Protein AF-X1RPN9-F1 (afdb_monomer_lite)

pLDDT: mean 81.53, std 13.85, range [35.47, 95.62]

Radius of gyration: 14.56 Å; chains: 1; bounding box: 34×38×38 Å

Secondary structure (DSSP, 8-state):
-HHHHHS-TTS------S-S---HHHHHHHHHHHHHH-SSS-HHHIIIIIHHHHHHHHHHHHHS---HHHHHHHHEEEEEETTEEEEEEE-TTS-EE--TTHHHHHHHHHTT--

Sequence (114 aa):
LDDRRWNTEGNYNFINFFREDLSNSEKILTHWICYITDRQMPFEVVWDKGGYIFSELVFEYTRRKISPQQVIENHYEGYPDKNKVRFRFKSSDNTTFASRYITDDYQNISCFSL

Structure (mmCIF, N/CA/C/O backbone):
data_AF-X1RPN9-F1
#
_entry.id   AF-X1RPN9-F1
#
loop_
_atom_site.group_PDB
_atom_site.id
_atom_site.type_symbol
_atom_site.label_atom_id
_atom_site.label_alt_id
_atom_site.label_comp_id
_atom_site.label_asym_id
_atom_site.label_entity_id
_atom_site.label_seq_id
_atom_site.pdbx_PDB_ins_code
_atom_site.Cartn_x
_atom_site.Cartn_y
_atom_site.Cartn_z
_atom_site.occupancy
_atom_site.B_iso_or_equiv
_atom_site.auth_seq_id
_atom_site.auth_comp_id
_atom_site.auth_asym_id
_atom_site.auth_atom_id
_atom_site.pdbx_PD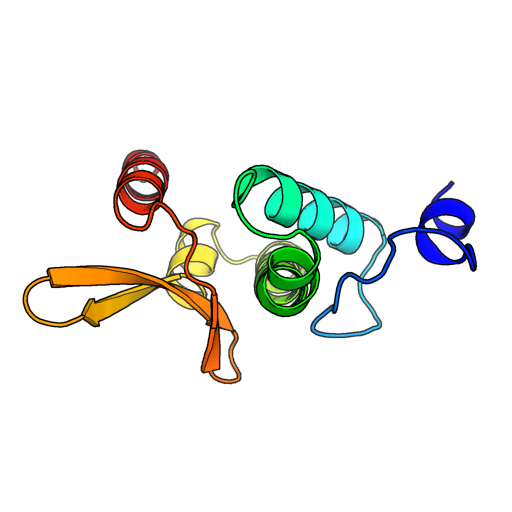B_model_num
ATOM 1 N N . LEU A 1 1 ? 18.510 -8.851 -13.598 1.00 76.38 1 LEU A N 1
ATOM 2 C CA . LEU A 1 1 ? 18.260 -9.169 -12.169 1.00 76.38 1 LEU A CA 1
ATOM 3 C C . LEU A 1 1 ? 16.761 -9.191 -11.895 1.00 76.38 1 LEU A C 1
ATOM 5 O O . LEU A 1 1 ? 16.277 -10.199 -11.400 1.00 76.38 1 LEU A O 1
ATOM 9 N N . ASP A 1 2 ? 16.037 -8.138 -12.280 1.00 79.56 2 ASP A N 1
ATOM 10 C CA . ASP A 1 2 ? 14.589 -8.040 -12.059 1.00 79.56 2 ASP A CA 1
ATOM 11 C C . ASP A 1 2 ? 13.763 -9.092 -12.807 1.00 79.56 2 ASP A C 1
ATOM 13 O O . ASP A 1 2 ? 12.870 -9.671 -12.203 1.00 79.56 2 ASP A O 1
ATOM 17 N N . ASP A 1 3 ? 14.106 -9.441 -14.053 1.00 77.88 3 ASP A N 1
ATOM 18 C CA . ASP A 1 3 ? 13.385 -10.505 -14.778 1.00 77.88 3 ASP A CA 1
ATOM 19 C C . ASP A 1 3 ? 13.422 -11.835 -14.025 1.00 77.88 3 ASP A C 1
ATOM 21 O O . ASP A 1 3 ? 12.417 -12.525 -13.911 1.00 77.88 3 ASP A O 1
ATOM 25 N N . ARG A 1 4 ? 14.575 -12.177 -13.435 1.00 77.75 4 ARG A N 1
ATOM 26 C CA . ARG A 1 4 ? 14.690 -13.368 -12.584 1.00 77.75 4 ARG A CA 1
ATOM 27 C C . ARG A 1 4 ? 13.949 -13.198 -11.265 1.00 77.75 4 ARG A C 1
ATOM 29 O O . ARG A 1 4 ? 13.407 -14.169 -10.749 1.00 77.75 4 ARG A O 1
ATOM 36 N N . ARG A 1 5 ? 13.930 -11.984 -10.708 1.00 77.38 5 ARG A N 1
ATOM 37 C CA . ARG A 1 5 ? 13.210 -11.703 -9.467 1.00 77.38 5 ARG A CA 1
ATOM 38 C C . ARG A 1 5 ? 11.722 -11.933 -9.656 1.00 77.38 5 ARG A C 1
ATOM 40 O O . ARG A 1 5 ? 11.164 -12.580 -8.791 1.00 77.38 5 ARG A O 1
ATOM 47 N 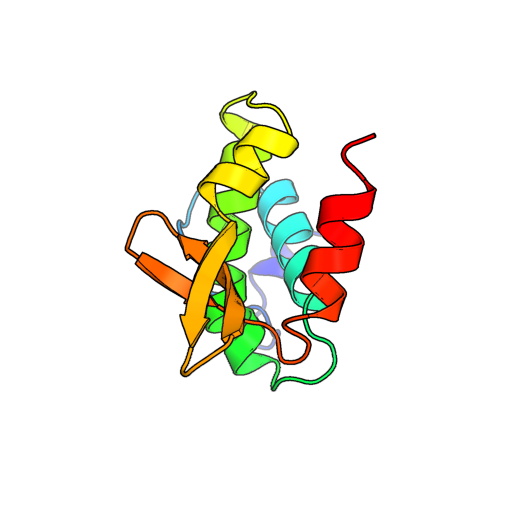N . TRP A 1 6 ? 11.123 -11.474 -10.756 1.00 78.25 6 TRP A N 1
ATOM 48 C CA . TRP A 1 6 ? 9.670 -11.479 -10.952 1.00 78.25 6 TRP A CA 1
ATOM 49 C C . TRP A 1 6 ? 9.131 -12.668 -11.758 1.00 78.25 6 TRP A C 1
ATOM 51 O O . TRP A 1 6 ? 8.026 -13.114 -11.475 1.00 78.25 6 TRP A O 1
ATOM 61 N N . ASN A 1 7 ? 9.907 -13.241 -12.686 1.00 72.19 7 ASN A N 1
ATOM 62 C CA . ASN A 1 7 ? 9.420 -14.233 -13.660 1.00 72.19 7 ASN A CA 1
ATOM 63 C C . ASN A 1 7 ? 9.925 -15.670 -13.403 1.00 72.19 7 ASN A C 1
ATOM 65 O O . ASN A 1 7 ? 10.138 -16.426 -14.347 1.00 72.19 7 ASN A O 1
ATOM 69 N N . THR A 1 8 ? 10.167 -16.057 -12.145 1.00 67.00 8 THR A N 1
ATOM 70 C CA . THR A 1 8 ? 10.614 -17.422 -11.801 1.00 67.00 8 THR A CA 1
ATOM 71 C C . THR A 1 8 ? 9.452 -18.253 -11.251 1.00 67.00 8 THR A C 1
ATOM 73 O O . THR A 1 8 ? 8.914 -17.917 -10.199 1.00 67.00 8 THR A O 1
ATOM 76 N N . GLU A 1 9 ? 9.125 -19.369 -11.913 1.00 56.97 9 GLU A N 1
ATOM 77 C CA . GLU A 1 9 ? 7.972 -20.257 -11.627 1.00 56.97 9 GLU A CA 1
ATOM 78 C C . GLU A 1 9 ? 7.992 -20.977 -10.261 1.00 56.97 9 GLU A C 1
ATOM 80 O O . GLU A 1 9 ? 7.055 -21.688 -9.920 1.00 56.97 9 GLU A O 1
ATOM 85 N N . GLY A 1 10 ? 9.030 -20.787 -9.446 1.00 54.53 10 GLY A N 1
ATOM 86 C CA . GLY A 1 10 ? 9.132 -21.374 -8.104 1.00 54.53 10 GLY A CA 1
ATOM 87 C C . GLY A 1 10 ? 9.362 -20.357 -6.994 1.00 54.53 10 GLY A C 1
ATOM 88 O O . GLY A 1 10 ? 9.644 -20.750 -5.865 1.00 54.53 10 GLY A O 1
ATOM 89 N N . ASN A 1 11 ? 9.324 -19.060 -7.308 1.00 53.38 11 ASN A N 1
ATOM 90 C CA . ASN A 1 11 ? 9.626 -18.036 -6.325 1.00 53.38 11 ASN A CA 1
ATOM 91 C C . ASN A 1 11 ? 8.352 -17.554 -5.634 1.00 53.38 11 ASN A C 1
ATOM 93 O O . ASN A 1 11 ? 7.271 -17.508 -6.216 1.00 53.38 11 ASN A O 1
ATOM 97 N N . TYR A 1 12 ? 8.535 -17.142 -4.391 1.00 53.88 12 TYR A N 1
ATOM 98 C CA . TYR A 1 12 ? 7.603 -16.485 -3.488 1.00 53.88 12 TYR A CA 1
ATOM 99 C C . TYR A 1 12 ? 7.103 -15.115 -4.034 1.00 53.88 12 TYR A C 1
ATOM 101 O O . TYR A 1 12 ? 6.973 -14.142 -3.313 1.00 53.88 12 TYR A O 1
ATOM 109 N N . ASN A 1 13 ? 6.829 -14.979 -5.330 1.00 60.91 13 ASN A N 1
ATOM 110 C CA . ASN A 1 13 ? 6.428 -13.727 -5.980 1.00 60.91 13 ASN A CA 1
ATOM 111 C C . ASN A 1 13 ? 4.918 -13.467 -5.920 1.00 60.91 13 ASN A C 1
ATOM 113 O O . ASN A 1 13 ? 4.394 -12.692 -6.713 1.00 60.91 13 ASN A O 1
ATOM 117 N N . PHE A 1 14 ? 4.215 -14.089 -4.975 1.00 73.81 14 PHE A N 1
ATOM 118 C CA . PHE A 1 14 ? 2.763 -13.999 -4.801 1.00 73.81 14 PHE A CA 1
ATOM 119 C C . PHE A 1 14 ? 2.295 -12.665 -4.204 1.00 73.81 14 PHE A C 1
ATOM 121 O O . PHE A 1 14 ? 1.231 -12.609 -3.594 1.00 73.81 14 PHE A O 1
ATOM 128 N N . ILE A 1 15 ? 3.082 -11.593 -4.336 1.00 85.94 15 ILE A N 1
ATOM 129 C CA . ILE A 1 15 ? 2.604 -10.275 -3.930 1.00 85.94 15 ILE A CA 1
ATOM 130 C C . ILE A 1 15 ? 1.468 -9.903 -4.873 1.00 85.94 15 ILE A C 1
ATOM 132 O O . ILE A 1 15 ? 1.665 -9.745 -6.078 1.00 85.94 15 ILE A O 1
ATOM 136 N N . ASN A 1 16 ? 0.279 -9.772 -4.302 1.00 91.06 16 ASN A N 1
ATOM 137 C CA . ASN A 1 16 ? -0.898 -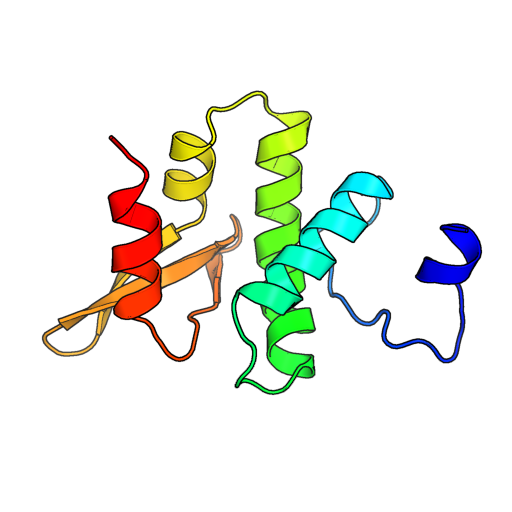9.311 -5.007 1.00 91.06 16 ASN A CA 1
ATOM 138 C C . ASN A 1 16 ? -0.762 -7.799 -5.198 1.00 91.06 16 ASN A C 1
ATOM 140 O O . ASN A 1 16 ? -0.998 -7.030 -4.276 1.00 91.06 16 ASN A O 1
ATOM 144 N N . PHE A 1 17 ? -0.283 -7.358 -6.356 1.00 93.56 17 PHE A N 1
ATOM 145 C CA . PHE A 1 17 ? -0.161 -5.932 -6.650 1.00 93.56 17 PHE A CA 1
ATOM 146 C C . PHE A 1 17 ? -1.518 -5.346 -7.050 1.00 93.56 17 PHE A C 1
ATOM 148 O O . PHE A 1 17 ? -2.266 -5.978 -7.789 1.00 93.56 17 PHE A O 1
ATOM 155 N N . PHE A 1 18 ? -1.803 -4.099 -6.664 1.00 94.88 18 PHE A N 1
ATOM 156 C CA . PHE A 1 18 ? -3.071 -3.447 -7.029 1.00 94.88 18 PHE A CA 1
ATOM 157 C C . PHE A 1 18 ? -3.237 -3.187 -8.535 1.00 94.88 18 PHE A C 1
ATOM 159 O O . PHE A 1 18 ? -4.337 -2.925 -9.018 1.00 94.88 18 PHE A O 1
ATOM 166 N N . ARG A 1 19 ? -2.127 -3.225 -9.280 1.00 93.44 19 ARG A N 1
ATOM 167 C CA . ARG A 1 19 ? -2.074 -3.087 -10.737 1.00 93.44 19 ARG A CA 1
ATOM 168 C C . ARG A 1 19 ? -0.830 -3.767 -11.302 1.00 93.44 19 ARG A C 1
ATOM 170 O O . ARG A 1 19 ? 0.160 -3.965 -10.599 1.00 93.44 19 ARG A O 1
ATOM 177 N N . GLU A 1 20 ? -0.855 -4.056 -12.598 1.00 90.62 20 GLU A N 1
ATOM 178 C CA . GLU A 1 20 ? 0.197 -4.834 -13.265 1.00 90.62 20 GLU A CA 1
ATOM 179 C C . GLU A 1 20 ? 1.378 -3.983 -13.774 1.00 90.62 20 GLU A C 1
ATOM 181 O O . GLU A 1 20 ? 2.526 -4.434 -13.758 1.00 90.62 20 GLU A O 1
ATOM 186 N N . ASP A 1 21 ? 1.140 -2.728 -14.172 1.00 93.50 21 ASP A N 1
ATOM 187 C CA . ASP A 1 21 ? 2.134 -1.818 -14.775 1.00 93.50 21 ASP A CA 1
ATOM 188 C C . ASP A 1 21 ? 2.989 -1.051 -13.746 1.00 93.50 21 ASP A C 1
ATOM 190 O O . ASP A 1 21 ? 3.386 0.105 -13.948 1.00 93.50 21 ASP A O 1
ATOM 194 N N . LEU A 1 22 ? 3.301 -1.704 -12.626 1.00 93.44 22 LEU A N 1
ATOM 195 C CA . LEU A 1 22 ? 4.281 -1.211 -11.664 1.00 93.44 22 LEU A CA 1
ATOM 196 C C . LEU A 1 22 ? 5.705 -1.428 -12.181 1.00 93.44 22 LEU A C 1
ATOM 198 O O . LEU A 1 22 ? 6.074 -2.506 -12.655 1.00 93.44 22 LEU A O 1
ATOM 202 N N . SER A 1 23 ? 6.527 -0.397 -12.036 1.00 94.12 23 SER A N 1
ATOM 203 C CA . SER A 1 23 ? 7.967 -0.449 -12.248 1.00 94.12 23 SER A CA 1
ATOM 204 C C . SER A 1 23 ? 8.635 -1.383 -11.240 1.00 94.12 23 SER A C 1
ATOM 206 O O . SER A 1 23 ? 8.124 -1.642 -10.147 1.00 94.12 23 SER A O 1
ATOM 208 N N . ASN A 1 24 ? 9.833 -1.859 -11.576 1.00 92.50 24 ASN A N 1
ATOM 209 C CA . ASN A 1 24 ? 10.595 -2.725 -10.677 1.00 92.50 24 ASN A CA 1
ATOM 210 C C . ASN A 1 24 ? 10.906 -2.038 -9.340 1.00 92.50 24 ASN A C 1
ATOM 212 O O . ASN A 1 24 ? 10.848 -2.693 -8.305 1.00 92.50 24 ASN A O 1
ATOM 216 N N . SER A 1 25 ? 11.173 -0.729 -9.344 1.00 93.56 25 SER A N 1
ATOM 217 C CA . SER A 1 25 ? 11.404 0.046 -8.121 1.00 93.56 25 SER A CA 1
ATOM 218 C C . SER A 1 25 ? 10.171 0.082 -7.217 1.00 93.56 25 SER A C 1
ATOM 220 O O . SER A 1 25 ? 10.302 -0.114 -6.011 1.00 93.56 25 SER A O 1
ATOM 222 N N . GLU A 1 26 ? 8.978 0.272 -7.792 1.00 94.81 26 GLU A N 1
ATOM 223 C CA . GLU A 1 26 ? 7.715 0.235 -7.043 1.00 94.81 26 GLU A CA 1
ATOM 224 C C . GLU A 1 26 ? 7.498 -1.159 -6.432 1.00 94.81 26 GLU A C 1
ATOM 226 O O . GLU A 1 26 ? 7.280 -1.277 -5.230 1.00 94.81 26 GLU A O 1
ATOM 231 N N . LYS A 1 27 ? 7.684 -2.226 -7.221 1.00 93.31 27 LYS A N 1
ATOM 232 C CA . LYS A 1 27 ? 7.553 -3.619 -6.756 1.00 93.31 27 LYS A CA 1
ATOM 233 C C . LYS A 1 27 ? 8.533 -3.967 -5.629 1.00 93.31 27 LYS A C 1
ATOM 235 O O . LYS A 1 27 ? 8.155 -4.619 -4.657 1.00 93.31 27 LYS A O 1
ATOM 240 N N . ILE A 1 28 ? 9.790 -3.524 -5.737 1.00 92.81 28 ILE A N 1
ATOM 241 C CA . ILE A 1 28 ? 10.810 -3.712 -4.691 1.00 92.81 28 ILE A CA 1
ATOM 242 C C . ILE A 1 28 ? 10.391 -2.995 -3.407 1.00 92.81 28 ILE A C 1
ATOM 244 O O . ILE A 1 28 ? 10.476 -3.581 -2.330 1.00 92.81 28 ILE A O 1
ATOM 248 N N . LEU A 1 29 ? 9.942 -1.742 -3.504 1.00 93.38 29 LEU A N 1
ATOM 249 C CA . LEU A 1 29 ? 9.547 -0.975 -2.327 1.00 93.38 29 LEU A CA 1
ATOM 250 C C . LEU A 1 29 ? 8.317 -1.588 -1.645 1.00 93.38 29 LEU A C 1
ATOM 252 O O . LEU A 1 29 ? 8.324 -1.737 -0.426 1.00 93.38 29 LEU A O 1
ATOM 256 N N . THR A 1 30 ? 7.315 -2.037 -2.408 1.00 93.50 30 THR A N 1
ATOM 257 C CA . THR A 1 30 ? 6.171 -2.790 -1.866 1.00 93.50 30 THR A CA 1
ATOM 258 C C . THR A 1 30 ? 6.623 -4.029 -1.100 1.00 93.50 30 THR A C 1
ATOM 260 O O . THR A 1 30 ? 6.157 -4.256 0.015 1.00 93.50 30 THR A O 1
ATOM 263 N N . HIS A 1 31 ? 7.546 -4.813 -1.665 1.00 90.00 31 HIS A N 1
ATOM 264 C CA . HIS A 1 31 ? 8.081 -6.004 -1.008 1.00 90.00 31 HIS A CA 1
ATOM 265 C C . HIS A 1 31 ? 8.742 -5.662 0.336 1.00 90.00 31 HIS A C 1
ATOM 267 O O . HIS A 1 31 ? 8.483 -6.323 1.341 1.00 90.00 31 HIS A O 1
ATOM 273 N N . TRP A 1 32 ? 9.549 -4.597 0.379 1.00 89.94 32 TRP A N 1
ATOM 274 C CA . TRP A 1 32 ? 10.184 -4.135 1.615 1.00 89.94 32 TRP A CA 1
ATOM 275 C C . TRP A 1 32 ? 9.183 -3.646 2.656 1.00 89.94 32 TRP A C 1
ATOM 277 O O . TRP A 1 32 ? 9.336 -3.979 3.829 1.00 89.94 32 TRP A O 1
ATOM 287 N N . ILE A 1 33 ? 8.155 -2.897 2.247 1.00 89.06 33 ILE A N 1
ATOM 288 C CA . ILE A 1 33 ? 7.105 -2.448 3.166 1.00 89.06 33 ILE A CA 1
ATOM 289 C C . ILE A 1 33 ? 6.382 -3.669 3.737 1.00 89.06 33 ILE A C 1
ATOM 291 O O . ILE A 1 33 ? 6.367 -3.826 4.951 1.00 89.06 33 ILE A O 1
ATOM 295 N N . CYS A 1 34 ? 5.919 -4.604 2.898 1.00 87.50 34 CYS A N 1
ATOM 296 C CA . CYS A 1 34 ? 5.311 -5.859 3.361 1.00 87.50 34 CYS A CA 1
ATOM 297 C C . CYS A 1 34 ? 6.188 -6.580 4.397 1.00 87.50 34 CYS A C 1
ATOM 299 O O . CYS A 1 34 ? 5.701 -7.021 5.433 1.00 87.50 34 CYS A O 1
ATOM 301 N N . TYR A 1 35 ? 7.492 -6.678 4.131 1.00 84.12 35 TYR A N 1
ATOM 302 C CA . TYR A 1 35 ? 8.439 -7.347 5.018 1.00 84.12 35 TYR A CA 1
ATOM 303 C C . TYR A 1 35 ? 8.608 -6.646 6.378 1.00 84.12 35 TYR A C 1
ATOM 305 O O . TYR A 1 35 ? 8.759 -7.312 7.403 1.00 84.12 35 TYR A O 1
ATOM 313 N N . ILE A 1 36 ? 8.602 -5.310 6.405 1.00 81.00 36 ILE A N 1
ATOM 314 C CA . ILE A 1 36 ? 8.804 -4.528 7.633 1.00 81.00 36 ILE A CA 1
ATOM 315 C C . ILE A 1 36 ? 7.512 -4.431 8.451 1.00 81.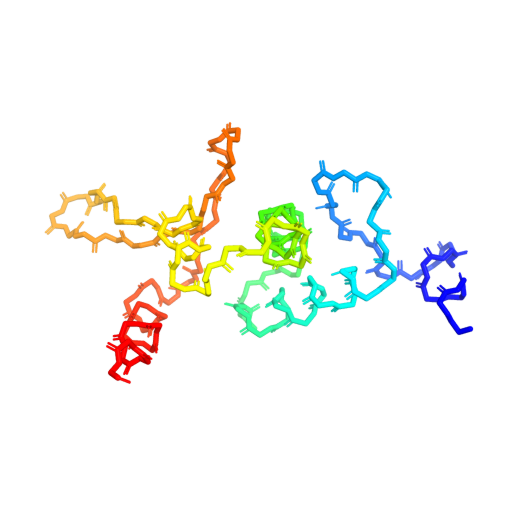00 36 ILE A C 1
ATOM 317 O O . ILE A 1 36 ? 7.574 -4.536 9.677 1.00 81.00 36 ILE A O 1
ATOM 321 N N . THR A 1 37 ? 6.361 -4.238 7.799 1.00 74.25 37 THR A N 1
ATOM 322 C CA . THR A 1 37 ? 5.096 -3.913 8.473 1.00 74.25 37 THR A CA 1
ATOM 323 C C . THR A 1 37 ? 4.488 -5.095 9.223 1.00 74.25 37 THR A C 1
ATOM 325 O O . THR A 1 37 ? 3.701 -4.874 10.138 1.00 74.25 37 THR A O 1
ATOM 328 N N . ASP A 1 38 ? 4.846 -6.346 8.909 1.00 66.31 38 ASP A N 1
ATOM 329 C CA . ASP A 1 38 ? 4.343 -7.464 9.709 1.00 66.31 38 ASP A CA 1
ATOM 330 C C . ASP A 1 38 ? 5.227 -8.722 9.677 1.00 66.31 38 ASP A C 1
ATOM 332 O O . ASP A 1 38 ? 5.038 -9.644 8.886 1.00 66.31 38 ASP A O 1
ATOM 336 N N . ARG A 1 39 ? 6.192 -8.782 10.605 1.00 59.69 39 ARG A N 1
ATOM 337 C CA . ARG A 1 39 ? 7.071 -9.950 10.815 1.00 59.69 39 ARG A CA 1
ATOM 338 C C . ARG A 1 39 ? 6.431 -11.079 11.639 1.00 59.69 39 ARG A C 1
ATOM 340 O O . ARG A 1 39 ? 7.127 -12.033 11.978 1.00 59.69 39 ARG A O 1
ATOM 347 N N . GLN A 1 40 ? 5.158 -10.967 12.030 1.00 64.38 40 GLN A N 1
ATOM 348 C CA . GLN A 1 40 ? 4.499 -11.943 12.912 1.00 64.38 40 GLN A CA 1
ATOM 349 C C . GLN A 1 40 ? 3.160 -12.484 12.386 1.00 64.38 40 GLN A C 1
ATOM 351 O O . GLN A 1 40 ? 2.565 -13.350 13.040 1.00 64.38 40 GLN A O 1
ATOM 356 N N . MET A 1 41 ? 2.683 -12.014 11.232 1.00 70.62 41 MET A N 1
ATOM 357 C CA . MET A 1 41 ? 1.568 -12.614 10.500 1.00 70.62 41 MET A CA 1
ATOM 358 C C . MET A 1 41 ? 2.038 -13.580 9.404 1.00 70.62 41 MET A C 1
ATOM 360 O O . MET A 1 41 ? 3.164 -13.457 8.921 1.00 70.62 41 MET A O 1
ATOM 364 N N . PRO A 1 42 ? 1.194 -14.558 9.011 1.00 75.62 42 PRO A N 1
ATOM 365 C CA . PRO A 1 42 ? 1.497 -15.437 7.887 1.00 75.62 42 PRO A CA 1
ATOM 366 C C . PRO A 1 42 ? 1.796 -14.609 6.638 1.00 75.62 42 PRO A C 1
ATOM 368 O O . PRO A 1 42 ? 1.046 -13.679 6.320 1.00 75.62 42 PRO A O 1
ATOM 371 N N . PHE A 1 43 ? 2.892 -14.935 5.952 1.00 76.38 43 PHE A N 1
ATOM 372 C CA . PHE A 1 43 ? 3.373 -14.153 4.813 1.00 76.38 43 PHE A CA 1
ATOM 373 C C . PHE A 1 43 ? 2.303 -14.037 3.723 1.00 76.38 43 PHE A C 1
ATOM 375 O O . PHE A 1 43 ? 2.197 -12.996 3.087 1.00 76.38 43 PHE A O 1
ATOM 382 N N . GLU A 1 44 ? 1.460 -15.059 3.567 1.00 77.81 44 GLU A N 1
ATOM 383 C CA . GLU A 1 44 ? 0.360 -15.095 2.611 1.00 77.81 44 GLU A CA 1
ATOM 384 C C . GLU A 1 44 ? -0.630 -13.953 2.852 1.00 77.81 44 GLU A C 1
ATOM 386 O O . GLU A 1 44 ? -1.061 -13.300 1.910 1.00 77.81 44 GLU A O 1
ATOM 391 N N . VAL A 1 45 ? -0.954 -13.655 4.115 1.00 79.88 45 VAL A N 1
ATOM 392 C CA . VAL A 1 45 ? -1.897 -12.581 4.466 1.00 79.88 45 VAL A CA 1
ATOM 393 C C . VAL A 1 45 ? -1.288 -11.214 4.179 1.00 79.88 45 VAL A C 1
ATOM 395 O O . VAL A 1 45 ? -1.965 -10.319 3.669 1.00 79.88 45 VAL A O 1
ATOM 398 N N . VAL A 1 46 ? -0.011 -11.048 4.520 1.00 83.81 46 VAL A N 1
ATOM 399 C CA . VAL A 1 46 ? 0.707 -9.786 4.335 1.00 83.81 46 VAL A CA 1
ATOM 400 C C . VAL A 1 46 ? 0.928 -9.515 2.853 1.00 83.81 46 VAL A C 1
ATOM 402 O O . VAL A 1 46 ? 0.767 -8.388 2.408 1.00 83.81 46 VAL A O 1
ATOM 405 N N . TRP A 1 47 ? 1.268 -10.527 2.066 1.00 87.56 47 TRP A N 1
ATOM 406 C CA . TRP A 1 47 ? 1.567 -10.354 0.648 1.00 87.56 47 TRP A CA 1
ATOM 407 C C . TRP A 1 47 ? 0.332 -10.302 -0.238 1.00 87.56 47 TRP A C 1
ATOM 409 O O . TRP A 1 47 ? 0.379 -9.645 -1.274 1.00 87.56 47 TRP A O 1
ATOM 419 N N . ASP A 1 48 ? -0.770 -10.923 0.178 1.00 87.75 48 ASP A N 1
ATOM 420 C CA . ASP A 1 48 ? -2.056 -10.761 -0.491 1.00 87.75 48 ASP A CA 1
ATOM 421 C C . ASP A 1 48 ? -2.660 -9.382 -0.171 1.00 87.75 48 ASP A C 1
ATOM 423 O O . ASP A 1 48 ? -2.739 -8.500 -1.023 1.00 87.75 48 ASP A O 1
ATOM 427 N N . LYS A 1 49 ? -3.007 -9.120 1.094 1.00 88.69 49 LYS A N 1
ATOM 428 C CA . LYS A 1 49 ? -3.708 -7.876 1.458 1.00 88.69 49 LYS A CA 1
ATOM 429 C C . LYS A 1 49 ? -2.780 -6.674 1.582 1.00 88.69 49 LYS A C 1
ATOM 431 O O . LYS A 1 49 ? -3.095 -5.593 1.091 1.00 88.69 49 LYS A O 1
ATOM 436 N N . GLY A 1 50 ? -1.651 -6.848 2.266 1.00 89.62 50 GLY A N 1
ATOM 437 C CA . GLY A 1 50 ? -0.653 -5.790 2.418 1.00 89.62 50 GLY A CA 1
ATOM 438 C C . GLY A 1 50 ? 0.024 -5.475 1.086 1.00 89.62 50 GLY A C 1
ATOM 439 O O . GLY A 1 50 ? 0.159 -4.307 0.749 1.00 89.62 50 GLY A O 1
ATOM 440 N N . GLY A 1 51 ? 0.352 -6.488 0.281 1.00 92.12 51 GLY A N 1
ATOM 441 C CA . GLY A 1 51 ? 0.879 -6.307 -1.074 1.00 9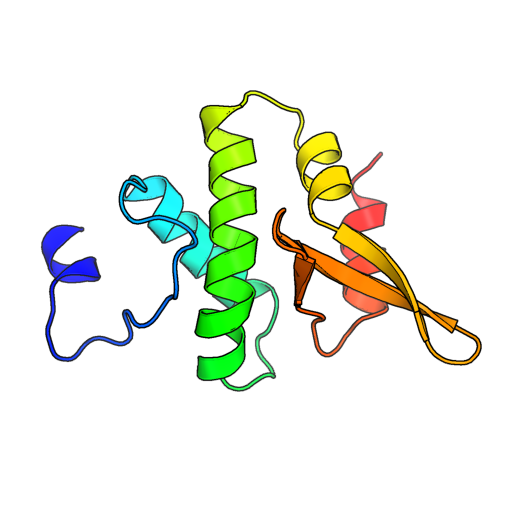2.12 51 GLY A CA 1
ATOM 442 C C . GLY A 1 51 ? 0.014 -5.382 -1.922 1.00 92.12 51 GLY A C 1
ATOM 443 O O . GLY A 1 51 ? 0.524 -4.427 -2.516 1.00 92.12 51 GLY A O 1
ATOM 444 N N . TYR A 1 52 ? -1.299 -5.604 -1.889 1.00 93.88 52 TYR A N 1
ATOM 445 C CA . TYR A 1 52 ? -2.254 -4.818 -2.658 1.00 93.88 52 TYR A CA 1
ATOM 446 C C . TYR A 1 52 ? -2.278 -3.368 -2.172 1.00 93.88 52 TYR A C 1
ATOM 448 O O . TYR A 1 52 ? -1.982 -2.443 -2.925 1.00 93.88 52 TYR A O 1
ATOM 456 N N . ILE A 1 53 ? -2.503 -3.160 -0.875 1.0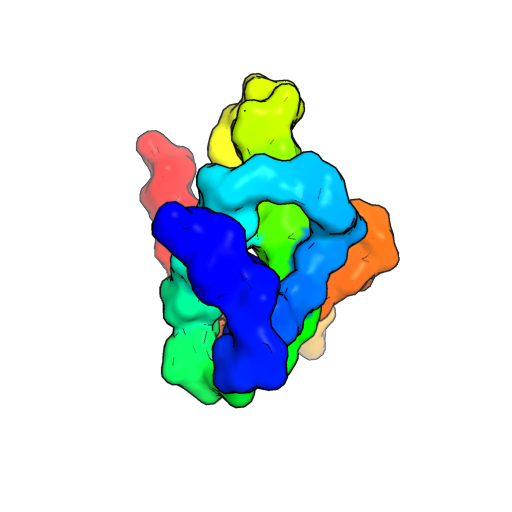0 94.19 53 ILE A N 1
ATOM 457 C CA . ILE A 1 53 ? -2.619 -1.812 -0.305 1.00 94.19 53 ILE A CA 1
ATOM 458 C C . ILE A 1 53 ? -1.296 -1.035 -0.393 1.00 94.19 53 ILE A C 1
ATOM 460 O O . ILE A 1 53 ? -1.275 0.133 -0.779 1.00 94.19 53 ILE A O 1
ATOM 464 N N . PHE A 1 54 ? -0.168 -1.668 -0.063 1.00 94.06 54 PHE A N 1
ATOM 465 C CA . PHE A 1 54 ? 1.136 -1.005 -0.065 1.00 94.06 54 PHE A CA 1
ATOM 466 C C . PHE A 1 54 ? 1.647 -0.720 -1.473 1.00 94.06 54 PHE A C 1
ATOM 468 O O . PHE A 1 54 ? 2.405 0.230 -1.657 1.00 94.06 54 PHE A O 1
ATOM 475 N N . SER A 1 55 ? 1.255 -1.503 -2.478 1.00 95.44 55 SER A N 1
ATOM 476 C CA . SER A 1 55 ? 1.596 -1.168 -3.861 1.00 95.44 55 SER A CA 1
ATOM 477 C C . SER A 1 55 ? 0.840 0.049 -4.374 1.00 95.44 55 SER A C 1
ATOM 479 O O . SER A 1 55 ? 1.445 0.859 -5.077 1.00 95.44 55 SER A O 1
ATOM 481 N N . GLU A 1 56 ? -0.415 0.245 -3.960 1.00 95.62 56 GLU A N 1
ATOM 482 C CA . GLU A 1 56 ? -1.145 1.484 -4.244 1.00 95.62 56 GLU A CA 1
ATOM 483 C C . GLU A 1 56 ? -0.479 2.686 -3.568 1.00 95.62 56 GLU A C 1
ATOM 485 O O . GLU A 1 56 ? -0.156 3.666 -4.239 1.00 95.62 56 GLU A O 1
ATOM 490 N N . LEU A 1 57 ? -0.160 2.560 -2.278 1.00 94.69 57 LEU A N 1
ATOM 491 C CA . LEU A 1 57 ? 0.556 3.580 -1.509 1.00 94.69 57 LEU A CA 1
ATOM 492 C C . LEU A 1 57 ? 1.865 3.997 -2.198 1.00 94.69 57 LEU A C 1
ATOM 494 O O . LEU A 1 57 ? 2.139 5.183 -2.395 1.00 94.69 57 LEU A O 1
ATOM 498 N N . VAL A 1 58 ? 2.679 3.018 -2.600 1.00 95.00 58 VAL A N 1
ATOM 499 C CA . VAL A 1 58 ? 3.957 3.252 -3.288 1.00 95.00 58 VAL A CA 1
ATOM 500 C C . VAL A 1 58 ? 3.756 3.928 -4.642 1.00 95.00 58 VAL A C 1
ATOM 502 O O . VAL A 1 58 ? 4.526 4.822 -5.005 1.00 95.00 58 VAL A O 1
ATOM 505 N N . PHE A 1 59 ? 2.731 3.538 -5.393 1.00 94.94 59 PHE A N 1
ATOM 506 C CA . PHE A 1 59 ? 2.400 4.179 -6.659 1.00 94.94 59 PHE A CA 1
ATOM 507 C C . PHE A 1 59 ? 1.992 5.643 -6.463 1.00 94.94 59 PHE A C 1
ATOM 509 O O . PHE A 1 59 ? 2.455 6.513 -7.204 1.00 94.94 59 PHE A O 1
ATOM 516 N N . GLU A 1 60 ? 1.169 5.949 -5.455 1.00 93.06 60 GLU A N 1
ATOM 517 C CA . GLU A 1 60 ? 0.806 7.334 -5.148 1.00 93.06 60 GLU A CA 1
ATOM 518 C C . GLU A 1 60 ? 2.039 8.160 -4.783 1.00 93.06 60 GLU A C 1
ATOM 520 O O . GLU A 1 60 ? 2.264 9.229 -5.357 1.00 93.06 60 GLU A O 1
ATOM 525 N N . TYR A 1 61 ? 2.880 7.628 -3.896 1.00 92.56 61 TYR A N 1
ATOM 526 C CA . TYR A 1 61 ? 4.108 8.284 -3.464 1.00 92.56 61 TYR A CA 1
ATOM 527 C C . TYR A 1 61 ? 5.057 8.578 -4.634 1.00 92.56 61 TYR A C 1
ATOM 529 O O . TYR A 1 61 ? 5.549 9.696 -4.787 1.00 92.56 61 TYR A O 1
ATOM 537 N N . THR A 1 62 ? 5.301 7.586 -5.492 1.00 92.12 62 THR A N 1
ATOM 538 C CA . THR A 1 62 ? 6.295 7.700 -6.569 1.00 92.12 62 THR A CA 1
ATOM 539 C C . THR A 1 62 ? 5.786 8.468 -7.788 1.00 92.12 62 THR A C 1
ATOM 541 O O . THR A 1 62 ? 6.581 9.140 -8.449 1.00 92.12 62 THR A O 1
ATOM 544 N N . ARG A 1 63 ? 4.481 8.411 -8.100 1.00 90.56 63 ARG A N 1
ATOM 545 C CA . ARG A 1 63 ? 3.932 8.996 -9.338 1.00 90.56 63 ARG A CA 1
ATOM 546 C C . ARG A 1 63 ? 3.108 10.263 -9.143 1.00 90.56 63 ARG A C 1
ATOM 548 O O . ARG A 1 63 ? 3.103 11.101 -10.044 1.00 90.56 63 ARG A O 1
ATOM 555 N N . ARG A 1 64 ? 2.417 10.442 -8.010 1.00 83.50 64 ARG A N 1
ATOM 556 C CA . ARG A 1 64 ? 1.506 11.590 -7.809 1.00 83.50 64 ARG A CA 1
ATOM 557 C C . ARG A 1 64 ? 2.192 12.838 -7.246 1.00 83.50 64 ARG A C 1
ATOM 559 O O . ARG A 1 64 ? 1.546 13.877 -7.164 1.00 83.50 64 ARG A O 1
ATOM 566 N N . LYS A 1 65 ? 3.492 12.772 -6.915 1.00 78.00 65 LYS A N 1
ATOM 567 C CA . LYS A 1 65 ? 4.280 13.879 -6.322 1.00 78.00 65 LYS A CA 1
ATOM 568 C C . LYS A 1 65 ? 3.605 14.512 -5.093 1.00 78.00 65 LYS A C 1
ATOM 570 O O . LYS A 1 65 ? 3.771 15.703 -4.839 1.00 78.00 65 LYS A O 1
ATOM 575 N N . ILE A 1 66 ? 2.832 13.722 -4.355 1.00 86.06 66 ILE A N 1
ATOM 576 C CA . ILE A 1 66 ? 2.219 14.142 -3.095 1.00 86.06 66 ILE A CA 1
ATOM 577 C C . ILE A 1 66 ? 3.216 13.966 -1.949 1.00 86.06 66 ILE A C 1
ATOM 579 O O . ILE A 1 66 ? 4.175 13.196 -2.055 1.00 86.06 66 ILE A O 1
ATOM 583 N N . SER A 1 67 ? 3.026 14.714 -0.862 1.00 89.62 67 SER A N 1
ATOM 584 C CA . SER A 1 67 ? 3.920 14.615 0.291 1.00 89.62 67 SER A CA 1
ATOM 585 C C . SER A 1 67 ? 3.782 13.240 0.961 1.00 89.62 67 SER A C 1
ATOM 587 O O . SER A 1 67 ? 2.695 12.656 0.930 1.00 89.62 67 SER A O 1
ATOM 589 N N . PRO A 1 68 ? 4.840 12.721 1.615 1.00 87.50 68 PRO A N 1
ATOM 590 C CA . PRO A 1 68 ? 4.739 11.490 2.398 1.00 87.50 68 PRO A CA 1
ATOM 591 C C . PRO A 1 68 ? 3.577 11.519 3.395 1.00 87.50 68 PRO A C 1
ATOM 593 O O . PRO A 1 68 ? 2.865 10.534 3.537 1.00 87.50 68 PRO A O 1
ATOM 596 N N . GLN A 1 69 ? 3.339 12.664 4.038 1.00 88.62 69 GLN A N 1
ATOM 597 C CA . GLN A 1 69 ? 2.232 12.824 4.976 1.00 88.62 69 GLN A CA 1
ATOM 598 C C . GLN A 1 69 ? 0.871 12.635 4.297 1.00 88.62 69 GLN A C 1
ATOM 600 O O . GLN A 1 69 ? 0.038 11.891 4.802 1.00 88.62 69 GLN A O 1
ATOM 605 N N . GLN A 1 70 ? 0.669 13.236 3.124 1.00 90.62 70 GLN A N 1
ATOM 606 C CA . GLN A 1 70 ? -0.588 13.112 2.390 1.00 90.62 70 GLN A CA 1
ATOM 607 C C . GLN A 1 70 ? -0.828 11.675 1.898 1.00 90.62 70 GLN A C 1
ATOM 609 O O . GLN A 1 70 ? -1.957 11.197 1.921 1.00 90.62 70 GLN A O 1
ATOM 614 N N . VAL A 1 71 ? 0.235 10.953 1.516 1.00 91.56 71 VAL A N 1
ATOM 615 C CA . VAL A 1 71 ? 0.157 9.512 1.212 1.00 91.56 71 VAL A CA 1
ATOM 616 C C . VAL A 1 71 ? -0.355 8.734 2.429 1.00 91.56 71 VAL A C 1
ATOM 618 O O . VAL A 1 71 ? -1.250 7.902 2.301 1.00 91.56 71 VAL A O 1
ATOM 621 N N . ILE A 1 72 ? 0.189 9.005 3.619 1.00 89.62 72 ILE A N 1
ATOM 622 C CA . ILE A 1 72 ? -0.245 8.336 4.851 1.00 89.62 72 ILE A CA 1
ATOM 623 C C . ILE A 1 72 ? -1.699 8.685 5.182 1.00 89.62 72 ILE A C 1
ATOM 625 O O . ILE A 1 72 ? -2.466 7.782 5.487 1.00 89.62 72 ILE A O 1
ATOM 629 N N . GLU A 1 73 ? -2.113 9.946 5.064 1.00 90.31 73 GLU A N 1
ATOM 630 C CA . GLU A 1 73 ? -3.503 10.368 5.304 1.00 90.31 73 GLU A CA 1
ATOM 631 C C . GLU A 1 73 ? -4.503 9.689 4.349 1.00 90.31 73 GLU A C 1
ATOM 633 O O . GLU A 1 73 ? -5.614 9.339 4.753 1.00 90.31 73 GLU A O 1
ATOM 638 N N . ASN A 1 74 ? -4.101 9.437 3.099 1.00 91.88 74 ASN A N 1
ATOM 639 C CA . ASN A 1 74 ? -4.919 8.711 2.126 1.00 91.88 74 ASN A CA 1
ATOM 640 C C . ASN A 1 74 ? -5.043 7.217 2.458 1.00 91.88 74 ASN A C 1
ATOM 642 O O . ASN A 1 74 ? -6.098 6.619 2.237 1.00 91.88 74 ASN A O 1
ATOM 646 N N . HIS A 1 75 ? -3.973 6.613 2.978 1.00 92.12 75 HIS A N 1
ATOM 647 C CA . HIS A 1 75 ? -3.841 5.160 3.093 1.00 92.12 75 HIS A CA 1
ATOM 648 C C . HIS A 1 75 ? -3.900 4.616 4.515 1.00 92.12 75 HIS A C 1
ATOM 650 O O . HIS A 1 75 ? -3.890 3.401 4.682 1.00 92.12 75 HIS A O 1
ATOM 656 N N . TYR A 1 76 ? -3.962 5.456 5.541 1.00 90.25 76 TYR A N 1
ATOM 657 C CA . TYR A 1 76 ? -3.961 5.035 6.935 1.00 90.25 76 TYR A CA 1
ATOM 658 C C . TYR A 1 76 ? -5.066 5.752 7.697 1.00 90.25 76 TYR A C 1
ATOM 660 O O . TYR A 1 76 ? -5.176 6.974 7.670 1.00 90.25 76 TYR A O 1
ATOM 668 N N . GLU A 1 77 ? -5.913 4.986 8.376 1.00 90.38 77 GLU A N 1
ATOM 669 C CA . GLU A 1 77 ? -7.071 5.541 9.065 1.00 90.38 77 GLU A CA 1
ATOM 670 C C . GLU A 1 77 ? -7.269 4.947 10.453 1.00 90.38 77 GLU A C 1
ATOM 672 O O . GLU A 1 77 ? -6.976 3.776 10.713 1.00 90.38 77 GLU A O 1
ATOM 677 N N . GLY A 1 78 ? -7.824 5.778 11.335 1.00 89.56 78 GLY A N 1
ATOM 678 C CA . GLY A 1 78 ? -8.425 5.333 12.581 1.00 89.56 78 GLY A CA 1
ATOM 679 C C . GLY A 1 78 ? -9.845 4.821 12.338 1.00 89.56 78 GLY A C 1
ATOM 680 O O . GLY A 1 78 ? -10.622 5.450 11.624 1.00 89.56 78 GLY A O 1
ATOM 681 N N . TYR A 1 79 ? -10.210 3.706 12.961 1.00 86.25 79 TYR A N 1
ATOM 682 C CA . TYR A 1 79 ? -11.561 3.157 12.950 1.00 86.25 79 TYR A CA 1
ATOM 683 C C . TYR A 1 79 ? -11.986 2.746 14.368 1.00 86.25 79 TYR A C 1
ATOM 685 O O . TYR A 1 79 ? -11.146 2.333 15.178 1.00 86.25 79 TYR A O 1
ATOM 693 N N . PRO A 1 80 ? -13.281 2.863 14.706 1.00 88.19 80 PRO A N 1
ATOM 694 C CA . PRO A 1 80 ? -13.779 2.403 15.993 1.00 88.19 80 PRO A CA 1
ATOM 695 C C . PRO A 1 80 ? -13.788 0.869 16.039 1.00 88.19 80 PRO A C 1
ATOM 697 O O . PRO A 1 80 ? -14.391 0.218 15.188 1.00 88.19 80 PRO A O 1
ATOM 700 N N . ASP A 1 81 ? -13.161 0.288 17.063 1.00 84.62 81 ASP A N 1
ATOM 701 C CA . ASP A 1 81 ? -13.319 -1.121 17.424 1.00 84.62 81 ASP A CA 1
ATOM 702 C C . ASP A 1 81 ? -13.677 -1.230 18.905 1.00 84.62 81 ASP A C 1
ATOM 704 O O . ASP A 1 81 ? -12.869 -0.958 19.804 1.00 84.62 81 ASP A O 1
ATOM 708 N N . LYS A 1 82 ? -14.920 -1.642 19.162 1.00 85.69 82 LYS A N 1
ATOM 709 C CA . LYS A 1 82 ? -15.514 -1.686 20.503 1.00 85.69 82 LYS A CA 1
ATOM 710 C C . LYS A 1 82 ? -15.434 -0.302 21.167 1.00 85.69 82 LYS A C 1
ATOM 712 O O . LYS A 1 82 ? -16.119 0.617 20.738 1.00 85.69 82 LYS A O 1
ATOM 717 N N . ASN A 1 83 ? -14.571 -0.152 22.175 1.00 87.00 83 ASN A N 1
ATOM 718 C CA . ASN A 1 83 ? -14.395 1.070 22.970 1.00 87.00 83 ASN A CA 1
ATOM 719 C C . ASN A 1 83 ? -13.022 1.729 22.745 1.00 87.00 83 ASN A C 1
ATOM 721 O O . ASN A 1 83 ? -12.560 2.493 23.591 1.00 87.00 83 ASN A O 1
ATOM 725 N N . LYS A 1 84 ? -12.316 1.377 21.665 1.00 85.62 84 LYS A N 1
ATOM 726 C CA . LYS A 1 84 ? -10.990 1.918 21.345 1.00 85.62 84 LYS A CA 1
ATOM 727 C C . LYS A 1 84 ? -10.934 2.336 19.880 1.00 85.62 84 LYS A C 1
ATOM 729 O O . LYS A 1 84 ? -11.564 1.714 19.029 1.00 85.62 84 LYS A O 1
ATOM 734 N N . VAL A 1 85 ? -10.143 3.364 19.589 1.00 85.06 85 VAL A N 1
ATOM 735 C CA . VAL A 1 85 ? -9.738 3.661 18.213 1.00 85.06 85 VAL A CA 1
ATOM 736 C C . VAL A 1 85 ? -8.592 2.722 17.861 1.00 85.06 85 VAL A C 1
ATOM 738 O O . VAL A 1 85 ? -7.624 2.597 18.613 1.00 85.06 85 VAL A O 1
ATOM 741 N N . ARG A 1 86 ? -8.740 2.024 16.742 1.00 84.12 86 ARG A N 1
ATOM 742 C CA . ARG A 1 86 ? -7.717 1.182 16.129 1.00 84.12 86 ARG A CA 1
ATOM 743 C C . ARG A 1 86 ? -7.293 1.798 14.812 1.00 84.12 86 ARG A C 1
ATOM 745 O O . ARG A 1 86 ? -8.037 2.584 14.245 1.00 84.12 86 ARG A O 1
ATOM 752 N N . PHE A 1 87 ? -6.128 1.417 14.319 1.00 85.31 87 PHE A N 1
ATOM 753 C CA . PHE A 1 87 ? -5.596 1.924 13.064 1.00 85.31 87 PHE A CA 1
ATOM 754 C C . PHE A 1 87 ? -5.399 0.803 12.053 1.00 85.31 87 PHE A C 1
ATOM 756 O O . PHE A 1 87 ? -5.174 -0.355 12.417 1.00 85.31 87 PHE A O 1
ATOM 763 N N . ARG A 1 88 ? -5.545 1.136 10.775 1.00 88.69 88 ARG A N 1
ATOM 764 C CA . ARG A 1 88 ? -5.371 0.202 9.664 1.00 88.69 88 ARG A CA 1
ATOM 765 C C . ARG A 1 88 ? -4.944 0.941 8.411 1.00 88.69 88 ARG A C 1
ATOM 767 O O . ARG A 1 88 ? -5.277 2.109 8.230 1.00 88.69 88 ARG A O 1
ATOM 774 N N . PHE A 1 89 ? -4.276 0.216 7.530 1.00 91.50 89 PHE A N 1
ATOM 775 C CA . PHE A 1 89 ? -4.084 0.634 6.157 1.00 91.50 89 PHE A CA 1
ATOM 776 C C . PHE A 1 89 ? -5.341 0.372 5.330 1.00 91.50 89 PHE A C 1
ATOM 778 O O . PHE A 1 89 ? -6.073 -0.592 5.589 1.00 91.50 89 PHE A O 1
ATOM 785 N N . LYS A 1 90 ? -5.567 1.215 4.325 1.00 94.31 90 LYS A N 1
ATOM 786 C CA . LYS A 1 90 ? -6.657 1.105 3.362 1.00 94.31 90 LYS A CA 1
ATOM 787 C C . LYS A 1 90 ? -6.200 1.395 1.936 1.00 94.31 90 LYS A C 1
ATOM 789 O O . LYS A 1 90 ? -5.264 2.163 1.710 1.00 94.31 90 LYS A O 1
ATOM 794 N N . SER A 1 91 ? -6.908 0.789 0.996 1.00 94.50 91 SER A N 1
ATOM 795 C CA . SER A 1 91 ? -6.846 1.090 -0.430 1.00 94.50 91 SER A CA 1
ATOM 796 C C . SER A 1 91 ? -8.060 1.921 -0.859 1.00 94.50 91 SER A C 1
ATOM 798 O O . SER A 1 91 ? -9.064 1.985 -0.139 1.00 94.50 91 SER A O 1
ATOM 800 N N . SER A 1 92 ? -7.983 2.557 -2.029 1.00 91.81 92 SER A N 1
ATOM 801 C CA . SER A 1 92 ? -9.089 3.326 -2.616 1.00 91.81 92 SER A CA 1
ATOM 802 C C . SER A 1 92 ? -10.361 2.501 -2.861 1.00 91.81 92 SER A C 1
ATOM 804 O O . SER A 1 92 ? -11.457 3.062 -2.883 1.00 91.81 92 SER A O 1
ATOM 806 N N . ASP A 1 93 ? -10.246 1.175 -2.972 1.00 92.12 93 ASP A N 1
ATOM 807 C CA . ASP A 1 93 ? -11.373 0.246 -3.120 1.00 92.12 93 ASP A CA 1
ATOM 808 C C . ASP A 1 93 ? -11.996 -0.217 -1.785 1.00 92.12 93 ASP A C 1
ATOM 810 O O . ASP A 1 93 ? -12.904 -1.049 -1.772 1.00 92.12 93 ASP A O 1
ATOM 814 N N . ASN A 1 94 ? -11.553 0.356 -0.660 1.00 89.19 94 ASN A N 1
ATOM 815 C CA . ASN A 1 94 ? -11.910 -0.014 0.715 1.00 89.19 94 ASN A CA 1
ATOM 816 C C . ASN A 1 94 ? -11.379 -1.376 1.193 1.00 89.19 94 ASN A C 1
ATOM 818 O O . ASN A 1 94 ? -11.787 -1.847 2.259 1.00 89.19 94 ASN A O 1
ATOM 822 N N . THR A 1 95 ? -10.441 -2.001 0.481 1.00 91.00 95 THR A N 1
ATOM 823 C CA . THR A 1 95 ? -9.654 -3.112 1.029 1.00 91.00 95 THR A CA 1
ATOM 824 C C . THR A 1 95 ? -8.809 -2.596 2.188 1.00 91.00 95 THR A C 1
ATOM 826 O O . THR A 1 95 ? -8.179 -1.544 2.090 1.00 91.00 95 THR A O 1
ATOM 829 N N . THR A 1 96 ? -8.787 -3.325 3.308 1.00 91.94 96 THR A N 1
ATOM 830 C CA . THR A 1 96 ? -8.079 -2.890 4.522 1.00 91.94 96 THR A CA 1
ATOM 831 C C . THR A 1 96 ? -7.134 -3.944 5.071 1.00 91.94 96 THR A C 1
ATOM 833 O O . THR A 1 96 ? -7.440 -5.140 5.041 1.00 91.94 96 THR A O 1
ATOM 836 N N . PHE A 1 97 ? -6.039 -3.484 5.668 1.00 88.19 97 PHE A N 1
ATOM 837 C CA . PHE A 1 97 ? -5.043 -4.307 6.340 1.00 88.19 97 PHE A CA 1
ATOM 838 C C . PHE A 1 97 ? -4.651 -3.657 7.666 1.00 88.19 97 PHE A C 1
ATOM 840 O O . PHE A 1 97 ? -4.137 -2.543 7.701 1.00 88.19 97 PHE A O 1
ATOM 847 N N . ALA A 1 98 ? -4.907 -4.349 8.771 1.00 83.81 98 ALA A N 1
ATOM 848 C CA . ALA A 1 98 ? -4.419 -3.954 10.085 1.00 83.81 98 ALA A CA 1
ATOM 849 C C . ALA A 1 98 ? -3.301 -4.917 10.482 1.00 83.81 98 ALA A C 1
ATOM 851 O O . ALA A 1 98 ? -3.502 -6.132 10.424 1.00 83.81 98 ALA A O 1
ATOM 852 N N . SER A 1 99 ? -2.154 -4.378 10.891 1.00 72.38 99 SER A N 1
ATOM 853 C CA . SER A 1 99 ? -1.099 -5.192 11.489 1.00 72.38 99 SER A CA 1
ATOM 854 C C . SER A 1 99 ? -1.561 -5.748 12.837 1.00 72.38 99 SER A C 1
ATOM 856 O O . SER A 1 99 ? -2.535 -5.284 13.445 1.00 72.38 99 SER A O 1
ATOM 858 N N . ARG A 1 100 ? -0.833 -6.737 13.353 1.00 68.25 100 ARG A N 1
ATOM 859 C CA . ARG A 1 100 ? -1.116 -7.298 14.680 1.00 68.25 100 ARG A CA 1
ATOM 860 C C . ARG A 1 100 ? -0.884 -6.304 15.834 1.00 68.25 100 ARG A C 1
ATOM 862 O O . ARG A 1 100 ? -1.560 -6.418 16.858 1.00 68.25 100 ARG A O 1
ATOM 869 N N . TYR A 1 101 ? 0.015 -5.327 15.675 1.00 61.22 101 TYR A N 1
ATOM 870 C CA . TYR A 1 101 ? 0.414 -4.346 16.703 1.00 61.22 101 TYR A CA 1
ATOM 871 C C . TYR A 1 101 ? -0.163 -2.953 16.433 1.00 61.22 101 TYR A C 1
ATOM 873 O O . TYR A 1 101 ? 0.532 -1.942 16.388 1.00 61.22 101 TYR A O 1
ATOM 881 N N . ILE A 1 102 ? -1.486 -2.918 16.314 1.00 62.09 102 ILE A N 1
ATOM 882 C CA . ILE A 1 102 ? -2.311 -1.761 15.938 1.00 62.09 102 ILE A CA 1
ATOM 883 C C . ILE A 1 102 ? -1.947 -0.454 16.675 1.00 62.09 102 ILE A C 1
ATOM 885 O O . ILE A 1 102 ? -2.087 0.629 16.113 1.00 62.09 102 ILE A O 1
ATOM 889 N N . THR A 1 103 ? -1.513 -0.539 17.935 1.00 57.16 103 THR A N 1
ATOM 890 C CA . THR A 1 103 ? -1.168 0.627 18.768 1.00 57.16 103 THR A CA 1
ATOM 891 C C . THR A 1 103 ? 0.272 1.111 18.587 1.00 57.16 103 THR A C 1
ATOM 893 O O . THR A 1 103 ? 0.502 2.317 18.653 1.00 57.16 103 THR A O 1
ATOM 896 N N . ASP A 1 104 ? 1.224 0.206 18.348 1.00 59.81 104 ASP A N 1
ATOM 897 C CA . ASP A 1 104 ? 2.655 0.539 18.295 1.00 59.81 104 ASP A CA 1
ATOM 898 C C . ASP A 1 104 ? 3.028 1.119 16.924 1.00 59.81 104 ASP A C 1
ATOM 900 O O . ASP A 1 104 ? 3.813 2.063 16.834 1.00 59.81 104 ASP A O 1
ATOM 904 N N . ASP A 1 105 ? 2.405 0.627 15.850 1.00 60.44 105 ASP A N 1
ATOM 905 C CA . ASP A 1 105 ? 2.626 1.154 14.499 1.00 60.44 105 ASP A CA 1
ATOM 906 C C . ASP A 1 105 ? 2.150 2.604 14.375 1.00 60.44 105 ASP A C 1
ATOM 908 O O . ASP A 1 105 ? 2.865 3.441 13.825 1.00 60.44 105 ASP A O 1
ATOM 912 N N . TYR A 1 106 ? 0.991 2.940 14.954 1.00 62.34 106 TYR A N 1
ATOM 913 C CA . TYR A 1 106 ? 0.509 4.322 14.986 1.00 62.34 106 TYR A CA 1
ATOM 914 C C . TYR A 1 106 ? 1.484 5.240 15.723 1.00 62.34 106 TYR A C 1
ATOM 916 O O . TYR A 1 106 ? 1.804 6.314 15.218 1.00 62.34 106 TYR A O 1
ATOM 924 N N . GLN A 1 107 ? 1.970 4.841 16.904 1.00 62.16 107 GLN A N 1
ATOM 925 C CA . GLN A 1 107 ? 2.914 5.656 17.676 1.00 62.16 107 GLN A CA 1
ATOM 926 C C . GLN A 1 107 ? 4.202 5.914 16.893 1.00 62.16 107 GLN A C 1
ATOM 928 O O . GLN A 1 107 ? 4.686 7.041 16.872 1.00 62.16 107 GLN A O 1
ATOM 933 N N . ASN A 1 108 ? 4.718 4.903 16.194 1.00 65.94 108 ASN A N 1
ATOM 934 C CA . ASN A 1 108 ? 5.908 5.064 15.367 1.00 65.94 108 ASN A CA 1
ATOM 935 C C . ASN A 1 108 ? 5.654 5.939 14.133 1.00 65.94 108 ASN A C 1
ATOM 937 O O . ASN A 1 108 ? 6.493 6.772 13.823 1.00 65.94 108 ASN A O 1
ATOM 941 N N . ILE A 1 109 ? 4.509 5.813 13.455 1.00 64.44 109 ILE A N 1
ATOM 942 C CA . ILE A 1 109 ? 4.183 6.616 12.260 1.00 64.44 109 ILE A CA 1
ATOM 943 C C . ILE A 1 109 ? 3.906 8.083 12.632 1.00 64.44 109 ILE A C 1
ATOM 945 O O . ILE A 1 109 ? 4.406 8.995 11.978 1.00 64.44 109 ILE A O 1
ATOM 949 N N . SER A 1 110 ? 3.145 8.314 13.703 1.00 58.62 110 SER A N 1
ATOM 950 C CA . SER A 1 110 ? 2.754 9.652 14.177 1.00 58.62 110 SER A CA 1
ATOM 951 C C . SER A 1 110 ? 3.890 10.435 14.855 1.00 58.62 110 SER A C 1
ATOM 953 O O . SER A 1 110 ? 3.837 11.659 14.907 1.00 58.62 110 SER A O 1
ATOM 955 N N . CYS A 1 111 ? 4.948 9.771 15.335 1.00 52.53 111 CYS A N 1
ATOM 956 C CA . CYS A 1 111 ? 6.121 10.453 15.899 1.00 52.53 111 CYS A CA 1
ATOM 957 C C . CYS A 1 111 ? 7.041 11.098 14.846 1.00 52.53 111 CYS A C 1
ATOM 959 O O . CYS A 1 111 ? 7.843 11.956 15.204 1.00 52.53 111 CYS A O 1
ATOM 961 N N . PHE A 1 112 ? 6.953 10.712 13.567 1.00 46.75 112 PHE A N 1
ATOM 962 C CA . PHE A 1 112 ? 7.791 11.274 12.495 1.00 46.75 112 PHE A CA 1
ATOM 963 C C . PHE A 1 112 ? 7.195 12.517 11.814 1.00 46.75 112 PHE A C 1
ATOM 965 O O . PHE A 1 112 ? 7.812 13.054 10.899 1.00 46.75 112 PHE A O 1
ATOM 972 N N . SER A 1 113 ? 6.029 13.005 12.249 1.00 40.25 113 SER A N 1
ATOM 973 C CA . SER A 1 113 ? 5.427 14.253 11.753 1.00 40.25 113 SER A CA 1
ATOM 974 C C . SER A 1 113 ? 5.877 15.506 12.530 1.00 40.25 113 SER A C 1
ATOM 976 O O . SER A 1 113 ? 5.064 16.401 12.758 1.00 40.25 113 SER A O 1
ATOM 978 N N . LEU A 1 114 ? 7.147 15.559 12.957 1.00 35.47 114 LEU A N 1
ATOM 979 C CA . LEU A 1 114 ? 7.791 16.738 13.562 1.00 35.47 114 LEU A CA 1
ATOM 980 C C . LEU A 1 114 ? 8.700 17.455 12.559 1.00 35.47 114 LEU A C 1
ATOM 982 O O . LEU A 1 114 ? 9.560 16.772 11.959 1.00 35.47 114 LEU A O 1
#

Organism: NCBI:txid412755

Foldseek 3Di:
DLCCVQVDPPDPNLQQALDDPDDSVLQVVLVVCLCPQEPPDDSNQSRDQVSHQSSQLSCCVPPVVDDNVVSCVQFKDWDDDPPDTFMWGADPVGRIGAYPCRPVVCVVVVVPPD